Protein AF-A0AAX1EK93-F1 (afdb_monomer)

Sequence (125 aa):
MSAGICLLFFVNINYASERYFVCGPDEDGCYKDIYHYCACIPYDDEHAQTPYCLDFNKLTCSPLEQVPDCDPGMIYKNQGSCLATIFQSESEPPCPVRNHSFCLENDMAICDANGRPESCRYVAK

InterPro domains:
  IPR059305 Domain of unknown function DUF8261 [PF26789] (19-105)

Nearest PDB structures (foldseek):
  2yt2-assembly1_A  TM=2.587E-01  e=4.959E+00  Homo sapiens

Foldseek 3Di:
DDDDDDDDPPPPPPPDAFKWFWFAQAQVTDDDVCLLRIETFHQDPPFQQAKWFAPPVQLFIDHCVVVVPGDPVRIDRGPQLNNNCSRHVGSPPGGDMDGPVVSLVSQHFYADNRRHPVRTHGDDD

Mean predicted aligned error: 7.11 Å

Secondary structure (DSSP, 8-state):
-----------------SEEEEE-SSTT---GGGGGG-EEEEP-TTTTTS-EEEETTTTEEEEGGG-TT--GGGEESSHHHHHHHHHHSSSSSPPPEEEHHHHHHTT-EE--TT--GGG-BPPP-

Organism: NCBI:txid454

Structure (mmCIF, N/CA/C/O backbone):
data_AF-A0AAX1EK93-F1
#
_entry.id   AF-A0AAX1EK93-F1
#
loop_
_atom_site.group_PDB
_atom_site.id
_atom_site.type_symbol
_atom_site.label_atom_id
_atom_site.label_alt_id
_atom_site.label_comp_id
_atom_site.label_asym_id
_atom_site.label_entity_id
_atom_site.label_seq_id
_atom_site.pdbx_PDB_ins_code
_atom_site.Cartn_x
_atom_site.Cartn_y
_atom_site.Cartn_z
_atom_site.occupancy
_atom_site.B_iso_or_equiv
_atom_site.auth_seq_id
_atom_site.auth_comp_id
_atom_site.auth_asym_id
_atom_site.auth_atom_id
_atom_site.pdbx_PDB_model_num
ATOM 1 N N . MET A 1 1 ? -41.134 -27.136 -32.610 1.00 40.34 1 MET A N 1
ATOM 2 C CA . MET A 1 1 ? -40.782 -26.470 -31.338 1.00 40.34 1 MET A CA 1
ATOM 3 C C . MET A 1 1 ? -39.295 -26.689 -31.142 1.00 40.34 1 MET A C 1
ATOM 5 O O . MET A 1 1 ? -38.912 -27.797 -30.800 1.00 40.34 1 MET A O 1
ATOM 9 N N . SER A 1 2 ? -38.463 -25.701 -31.466 1.00 42.00 2 SER A N 1
ATOM 10 C CA . SER A 1 2 ? -37.007 -25.814 -31.327 1.00 42.00 2 SER A CA 1
ATOM 11 C C . SER A 1 2 ? -36.559 -24.746 -30.344 1.00 42.00 2 SER A C 1
ATOM 13 O O . SER A 1 2 ? -36.551 -23.564 -30.674 1.00 42.00 2 SER A O 1
ATOM 15 N N . ALA A 1 3 ? -36.287 -25.163 -29.109 1.00 50.28 3 ALA A N 1
ATOM 16 C CA . ALA A 1 3 ? -35.741 -24.302 -28.074 1.00 50.28 3 ALA A CA 1
ATOM 17 C C . ALA A 1 3 ? -34.236 -24.145 -28.330 1.00 50.28 3 ALA A C 1
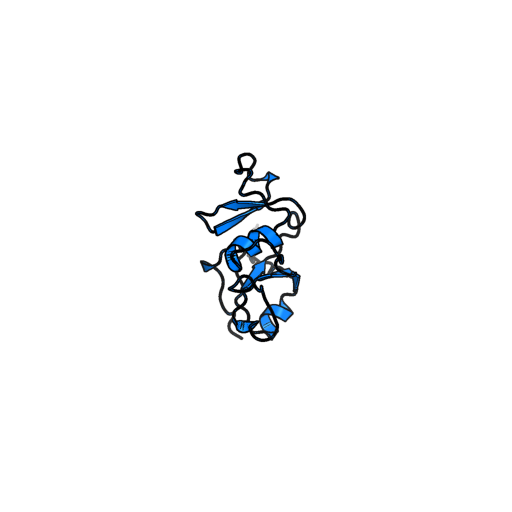ATOM 19 O O . ALA A 1 3 ? -33.467 -25.086 -28.146 1.00 50.28 3 ALA A O 1
ATOM 20 N N . GLY A 1 4 ? -33.832 -22.973 -28.818 1.00 49.66 4 GLY A N 1
ATOM 21 C CA . GLY A 1 4 ? -32.428 -22.588 -28.913 1.00 49.66 4 GLY A CA 1
ATOM 22 C C . GLY A 1 4 ? -31.913 -22.208 -27.529 1.00 49.66 4 GLY A C 1
ATOM 23 O O . GLY A 1 4 ? -32.360 -21.220 -26.954 1.00 49.66 4 GLY A O 1
ATOM 24 N N . ILE A 1 5 ? -30.997 -23.006 -26.987 1.00 58.66 5 ILE A N 1
ATOM 25 C CA . ILE A 1 5 ? -30.281 -22.692 -25.749 1.00 58.66 5 ILE A CA 1
ATOM 26 C C . ILE A 1 5 ? -29.149 -21.726 -26.117 1.00 58.66 5 ILE A C 1
ATOM 28 O O . ILE A 1 5 ? -28.133 -22.134 -26.676 1.00 58.66 5 ILE A O 1
ATOM 32 N N . CYS A 1 6 ? -29.331 -20.437 -25.831 1.00 55.78 6 CYS A N 1
ATOM 33 C CA . CYS A 1 6 ? -28.245 -19.459 -25.862 1.00 55.78 6 CYS A CA 1
ATOM 34 C C . CYS A 1 6 ? -27.356 -19.660 -24.628 1.00 55.78 6 CYS A C 1
ATOM 36 O O . CYS A 1 6 ? -27.738 -19.290 -23.519 1.00 55.78 6 CYS A O 1
ATOM 38 N N . LEU A 1 7 ? -26.164 -20.234 -24.819 1.00 54.19 7 LEU A N 1
ATOM 39 C CA . LEU A 1 7 ? -25.087 -20.173 -23.831 1.00 54.19 7 LEU A CA 1
ATOM 40 C C . LEU A 1 7 ? -24.571 -18.728 -23.744 1.00 54.19 7 LEU A C 1
ATOM 42 O O . LEU A 1 7 ? -23.901 -18.246 -24.656 1.00 54.19 7 LEU A O 1
ATOM 46 N N . LEU A 1 8 ? -24.875 -18.043 -22.643 1.00 58.47 8 LEU A N 1
ATOM 47 C CA . LEU A 1 8 ? -24.220 -16.793 -22.268 1.00 58.47 8 LEU A CA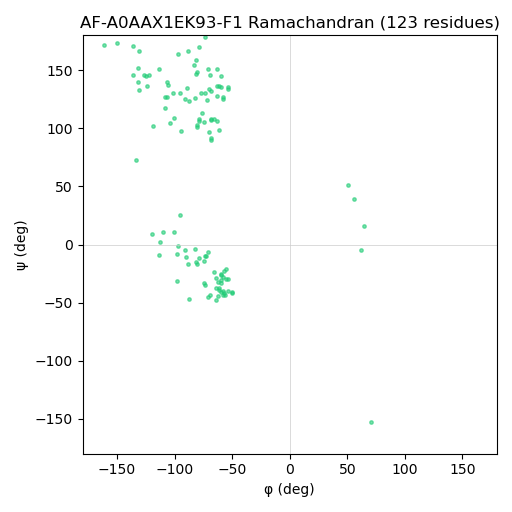 1
ATOM 48 C C . LEU A 1 8 ? -22.863 -17.135 -21.641 1.00 58.47 8 LEU A C 1
ATOM 50 O O . LEU A 1 8 ? -22.794 -17.666 -20.534 1.00 58.47 8 LEU A O 1
ATOM 54 N N . PHE A 1 9 ? -21.782 -16.851 -22.366 1.00 53.31 9 PHE A N 1
ATOM 55 C CA . PHE A 1 9 ? -20.434 -16.840 -21.808 1.00 53.31 9 PHE A CA 1
ATOM 56 C C . PHE A 1 9 ? -20.325 -15.660 -20.837 1.00 53.31 9 PHE A C 1
ATOM 58 O O . PHE A 1 9 ? -20.273 -14.505 -21.258 1.00 53.31 9 PHE A O 1
ATOM 65 N N . PHE A 1 10 ? -20.289 -15.947 -19.536 1.00 52.47 10 PHE A N 1
ATOM 66 C CA . PHE A 1 10 ? -19.870 -14.982 -18.524 1.00 52.47 10 PHE A CA 1
ATOM 67 C C . PHE A 1 10 ? -18.373 -14.725 -18.706 1.00 52.47 10 PHE A C 1
ATOM 69 O O . PHE A 1 10 ? -17.527 -15.458 -18.194 1.00 52.47 10 PHE A O 1
ATOM 76 N N . VAL A 1 11 ? -18.041 -13.706 -19.496 1.00 52.69 11 VAL A N 1
ATOM 77 C CA . VAL A 1 11 ? -16.688 -13.155 -19.530 1.00 52.6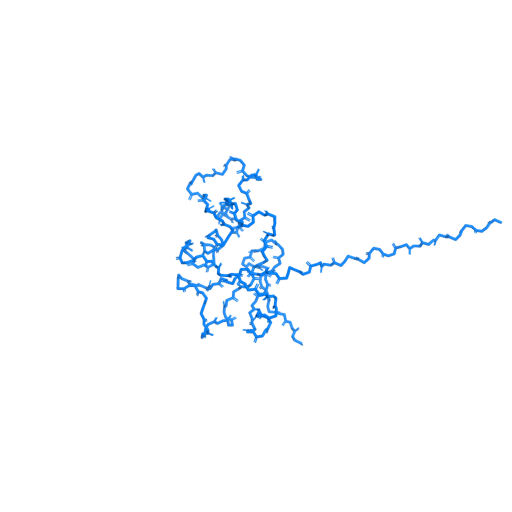9 11 VAL A CA 1
ATOM 78 C C . VAL A 1 11 ? -16.451 -12.539 -18.153 1.00 52.69 11 VAL A C 1
ATOM 80 O O . VAL A 1 11 ? -17.066 -11.531 -17.813 1.00 52.69 11 VAL A O 1
ATOM 83 N N . ASN A 1 12 ? -15.609 -13.174 -17.335 1.00 42.53 12 ASN A N 1
ATOM 84 C CA . ASN A 1 12 ? -15.103 -12.573 -16.105 1.00 42.53 12 ASN A CA 1
ATOM 85 C C . ASN A 1 12 ? -14.183 -11.422 -16.515 1.00 42.53 12 ASN A C 1
ATOM 87 O O . ASN A 1 12 ? -12.995 -11.618 -16.770 1.00 42.53 12 ASN A O 1
ATOM 91 N N . ILE A 1 13 ? -14.755 -10.230 -16.654 1.00 45.16 13 ILE A N 1
ATOM 92 C CA . ILE A 1 13 ? -13.982 -9.003 -16.780 1.00 45.16 13 ILE A CA 1
ATOM 93 C C . ILE A 1 13 ? -13.372 -8.779 -15.394 1.00 45.16 13 ILE A C 1
ATOM 95 O O . ILE A 1 13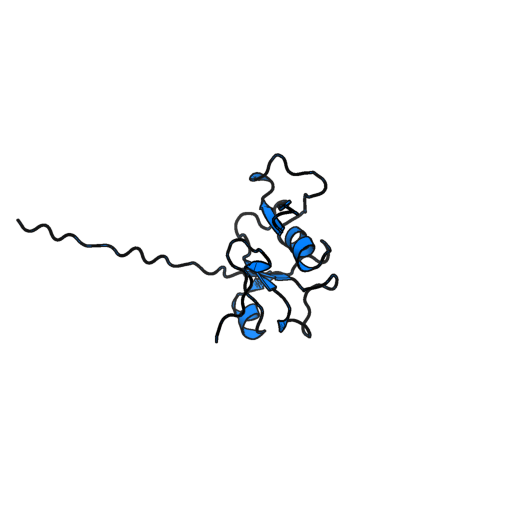 ? -14.050 -8.299 -14.490 1.00 45.16 13 ILE A O 1
ATOM 99 N N . ASN A 1 14 ? -12.118 -9.199 -15.204 1.00 49.16 14 ASN A N 1
ATOM 100 C CA . ASN A 1 14 ? -11.315 -8.742 -14.075 1.00 49.16 14 ASN A CA 1
ATOM 101 C C . ASN A 1 14 ? -11.176 -7.227 -14.237 1.00 49.16 14 ASN A C 1
ATOM 103 O O . ASN A 1 14 ? -10.386 -6.761 -15.057 1.00 49.16 14 ASN A O 1
ATOM 107 N N . TYR A 1 15 ? -12.003 -6.470 -13.520 1.00 55.16 15 TYR A N 1
ATOM 108 C CA . TYR A 1 15 ? -11.854 -5.028 -13.421 1.00 55.16 15 TYR A CA 1
ATOM 109 C C . TYR A 1 15 ? -10.514 -4.761 -12.737 1.00 55.16 15 TYR A C 1
ATOM 111 O O . TYR A 1 15 ? -10.356 -5.018 -11.545 1.00 55.16 15 TYR A O 1
ATOM 119 N N . ALA A 1 16 ? -9.528 -4.311 -13.512 1.00 62.81 16 ALA A N 1
ATOM 120 C CA . ALA A 1 16 ? -8.308 -3.760 -12.947 1.00 62.81 16 ALA A CA 1
ATOM 121 C C . ALA A 1 16 ? -8.693 -2.526 -12.122 1.00 62.81 16 ALA A C 1
ATOM 123 O O . ALA A 1 16 ? -9.528 -1.731 -12.559 1.00 62.81 16 ALA A O 1
ATOM 124 N N . SER A 1 17 ? -8.123 -2.380 -10.924 1.00 75.38 17 SER A N 1
ATOM 125 C CA . SER A 1 17 ? -8.316 -1.146 -10.167 1.00 75.38 17 SER A CA 1
ATOM 126 C C . SER A 1 17 ? -7.713 0.009 -10.964 1.00 75.38 17 SER A C 1
ATOM 128 O O . SER A 1 17 ? -6.633 -0.117 -11.527 1.00 75.38 17 SER A O 1
ATOM 130 N N . GLU A 1 18 ? -8.402 1.142 -11.042 1.00 88.38 18 GLU A N 1
ATOM 131 C CA . GLU A 1 18 ? -7.862 2.330 -11.718 1.00 88.38 18 GLU A CA 1
ATOM 132 C C . GLU A 1 18 ? -6.901 3.113 -10.807 1.00 88.38 18 GLU A C 1
ATOM 134 O O . GLU A 1 18 ? -6.133 3.962 -11.275 1.00 88.38 18 GLU A O 1
ATOM 139 N N . ARG A 1 19 ? -6.928 2.828 -9.496 1.00 96.50 19 ARG A N 1
ATOM 140 C CA . ARG A 1 19 ? -6.155 3.516 -8.461 1.00 96.50 19 ARG A CA 1
ATOM 141 C C . ARG A 1 19 ? -5.302 2.524 -7.679 1.00 96.50 19 ARG A C 1
ATOM 143 O O . ARG A 1 19 ? -5.768 1.474 -7.255 1.00 96.50 19 ARG A O 1
ATOM 150 N N . TYR A 1 20 ? -4.058 2.902 -7.431 1.00 97.94 20 TYR A N 1
ATOM 151 C CA . TYR A 1 20 ? -3.095 2.085 -6.708 1.00 97.94 20 TYR A CA 1
ATOM 152 C C . TYR A 1 20 ? -2.399 2.903 -5.630 1.00 97.94 20 TYR A C 1
ATOM 154 O O . TYR A 1 20 ? -2.028 4.055 -5.854 1.00 97.94 20 TYR A O 1
ATOM 162 N N . PHE A 1 21 ? -2.189 2.291 -4.472 1.00 98.00 21 PHE A N 1
ATOM 163 C CA . PHE A 1 21 ? -1.186 2.725 -3.513 1.00 98.00 21 PHE A CA 1
ATOM 164 C C . PHE A 1 21 ? 0.200 2.356 -4.035 1.00 98.00 21 PHE A C 1
ATOM 166 O O . PHE A 1 21 ? 0.425 1.216 -4.426 1.00 98.00 21 PHE A O 1
ATOM 173 N N . VAL A 1 22 ? 1.123 3.313 -4.037 1.00 97.88 22 VAL A N 1
ATOM 174 C CA . VAL A 1 22 ? 2.511 3.104 -4.453 1.00 97.88 22 VAL A CA 1
ATOM 175 C C . VAL A 1 22 ? 3.381 3.043 -3.207 1.00 97.88 22 VAL A C 1
ATOM 177 O O . VAL A 1 22 ? 3.632 4.073 -2.585 1.00 97.88 22 VAL A O 1
ATOM 180 N N . CYS A 1 23 ? 3.822 1.850 -2.827 1.00 97.75 23 CYS A N 1
ATOM 181 C CA . CYS A 1 23 ? 4.639 1.642 -1.636 1.00 97.75 23 CYS A CA 1
ATOM 182 C C . CYS A 1 23 ? 6.095 1.356 -2.018 1.00 97.75 23 CYS A C 1
ATOM 184 O O . CYS A 1 23 ? 6.357 0.619 -2.970 1.00 97.75 23 CYS A O 1
ATOM 186 N N . GLY A 1 24 ? 7.031 1.970 -1.292 1.00 95.25 24 GLY A N 1
ATOM 187 C CA . GLY A 1 24 ? 8.460 1.705 -1.453 1.00 95.25 24 GLY A CA 1
ATOM 188 C C . GLY A 1 24 ? 8.889 0.412 -0.760 1.00 95.25 24 GLY A C 1
ATOM 189 O O . GLY A 1 24 ? 8.092 -0.151 -0.014 1.00 95.25 24 GLY A O 1
ATOM 190 N N . PRO A 1 25 ? 10.126 -0.046 -1.006 1.00 92.31 25 PRO A N 1
ATOM 191 C CA . PRO A 1 25 ? 10.704 -1.213 -0.343 1.00 92.31 25 PRO A CA 1
ATOM 192 C C . PRO A 1 25 ? 11.297 -0.911 1.046 1.00 92.31 25 PRO A C 1
ATOM 194 O O . PRO A 1 25 ? 11.812 -1.829 1.677 1.00 92.31 25 PRO A O 1
ATOM 197 N N . ASP A 1 26 ? 11.307 0.357 1.472 1.00 90.44 26 ASP A N 1
ATOM 198 C CA . ASP A 1 26 ? 11.993 0.831 2.679 1.00 90.44 26 ASP A CA 1
ATOM 199 C C . ASP A 1 26 ? 11.271 2.041 3.309 1.00 90.44 26 ASP A C 1
ATOM 201 O O . ASP A 1 26 ? 10.338 2.580 2.698 1.00 90.44 26 ASP A O 1
ATOM 205 N N . GLU A 1 27 ? 11.723 2.479 4.490 1.00 92.56 27 GLU A N 1
ATOM 206 C CA . GLU A 1 27 ? 11.098 3.513 5.340 1.00 92.56 27 GLU A CA 1
ATOM 207 C C . GLU A 1 27 ? 10.968 4.889 4.659 1.00 92.56 27 GLU A C 1
ATOM 209 O O . GLU A 1 27 ? 10.051 5.660 4.943 1.00 92.56 27 GLU A O 1
ATOM 214 N N . ASP A 1 28 ? 11.836 5.187 3.687 1.00 90.56 28 ASP A N 1
ATOM 215 C CA . ASP A 1 28 ? 11.788 6.426 2.894 1.00 90.56 28 ASP A CA 1
ATOM 216 C C . ASP A 1 28 ? 10.602 6.473 1.902 1.00 90.56 28 ASP A C 1
ATOM 218 O O . ASP A 1 28 ? 10.364 7.480 1.219 1.00 90.56 28 ASP A O 1
ATOM 222 N N .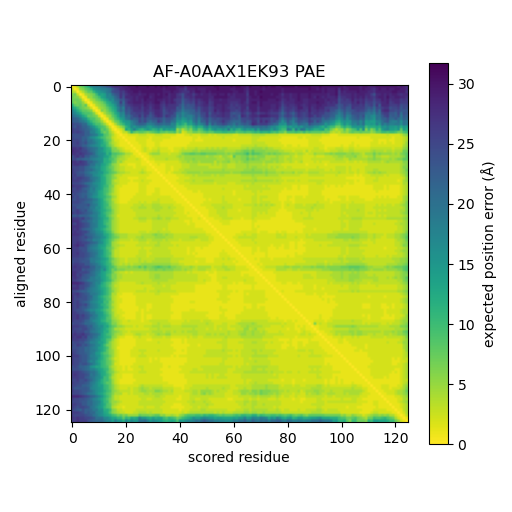 GLY A 1 29 ? 9.853 5.375 1.785 1.00 92.44 29 GLY A N 1
ATOM 223 C CA . GLY A 1 29 ? 8.736 5.230 0.867 1.00 92.44 29 GLY A CA 1
ATOM 224 C C . GLY A 1 29 ? 9.166 5.141 -0.594 1.00 92.44 29 GLY A C 1
ATOM 225 O O . GLY A 1 29 ? 10.235 4.638 -0.926 1.00 92.44 29 GLY A O 1
ATOM 226 N N . CYS A 1 30 ? 8.288 5.559 -1.509 1.00 95.12 30 CYS A N 1
ATOM 227 C CA . CYS A 1 30 ? 8.522 5.435 -2.948 1.00 95.12 30 CYS A CA 1
ATOM 228 C C . CYS A 1 30 ? 8.801 6.789 -3.614 1.00 95.12 30 CYS A C 1
ATOM 230 O O . CYS A 1 30 ? 7.923 7.655 -3.696 1.00 95.12 30 CYS A O 1
ATOM 232 N N . TYR A 1 31 ? 10.000 6.949 -4.176 1.00 93.81 31 TYR A N 1
ATOM 233 C CA . TYR A 1 31 ? 10.440 8.161 -4.870 1.00 93.81 31 TYR A CA 1
ATOM 234 C C . TYR A 1 31 ? 11.059 7.853 -6.238 1.00 93.81 31 TYR A C 1
ATOM 236 O O . TYR A 1 31 ? 11.345 6.708 -6.578 1.00 93.81 31 TYR A O 1
ATOM 244 N N . LYS A 1 32 ? 11.230 8.902 -7.051 1.00 94.00 32 LYS A N 1
ATOM 245 C CA . LYS A 1 32 ? 11.464 8.811 -8.501 1.00 94.00 32 LYS A CA 1
ATOM 246 C C . LYS A 1 32 ? 12.582 7.853 -8.917 1.00 94.00 32 LYS A C 1
ATOM 248 O O . LYS A 1 32 ? 12.418 7.123 -9.889 1.00 94.00 32 LYS A O 1
ATOM 253 N N . ASP A 1 33 ? 13.689 7.849 -8.189 1.00 94.75 33 ASP A N 1
ATOM 254 C CA . ASP A 1 33 ? 14.884 7.095 -8.577 1.00 94.75 33 ASP A CA 1
ATOM 255 C C . ASP A 1 33 ? 14.786 5.596 -8.252 1.00 94.75 33 ASP A C 1
ATOM 257 O O . ASP A 1 33 ? 15.587 4.805 -8.746 1.00 94.75 33 ASP A O 1
ATOM 261 N N . ILE A 1 34 ? 13.783 5.195 -7.465 1.00 95.12 34 ILE A N 1
ATOM 262 C CA . ILE A 1 34 ? 13.553 3.805 -7.053 1.00 95.12 34 ILE A CA 1
ATOM 263 C C . ILE A 1 34 ? 12.204 3.259 -7.512 1.00 95.12 34 ILE A C 1
ATOM 265 O O . ILE A 1 34 ? 11.819 2.172 -7.097 1.00 95.12 34 ILE A O 1
ATOM 269 N N . TYR A 1 35 ? 11.482 3.989 -8.364 1.00 96.12 35 TYR A N 1
ATOM 270 C CA . TYR A 1 35 ? 10.140 3.612 -8.796 1.00 96.12 35 TYR A CA 1
ATOM 271 C C . TYR A 1 35 ? 10.037 2.172 -9.296 1.00 96.12 35 TYR A C 1
ATOM 273 O O . TYR A 1 35 ? 9.125 1.473 -8.883 1.00 96.12 35 TYR A O 1
ATOM 281 N N . HIS A 1 36 ? 11.003 1.690 -10.074 1.00 96.25 36 HIS A N 1
ATOM 282 C CA . HIS A 1 36 ? 11.032 0.300 -10.538 1.00 96.25 36 HIS A CA 1
ATOM 283 C C . HIS A 1 36 ? 10.970 -0.743 -9.401 1.00 96.25 36 HIS A C 1
ATOM 285 O O . HIS A 1 36 ? 10.438 -1.830 -9.587 1.00 96.25 36 HIS A O 1
ATOM 291 N N . TYR A 1 37 ? 11.479 -0.409 -8.211 1.00 96.06 37 TYR A N 1
ATOM 292 C CA . TYR A 1 37 ? 11.486 -1.282 -7.033 1.00 96.06 37 TYR A CA 1
ATOM 293 C C . TYR A 1 37 ? 10.251 -1.118 -6.139 1.00 96.06 37 TYR A C 1
ATOM 295 O O . TYR A 1 37 ? 10.112 -1.838 -5.152 1.00 96.06 37 TYR A O 1
ATOM 303 N N . CYS A 1 38 ? 9.367 -0.171 -6.452 1.00 97.25 38 CYS A N 1
ATOM 304 C CA . CYS A 1 38 ? 8.132 0.034 -5.713 1.00 97.25 38 CYS A CA 1
ATOM 305 C C . CYS A 1 38 ? 7.035 -0.940 -6.158 1.00 97.25 38 CYS A C 1
ATOM 307 O O . CYS A 1 38 ? 7.027 -1.456 -7.280 1.00 97.25 38 CYS A O 1
ATOM 309 N N . ALA A 1 39 ? 6.060 -1.130 -5.275 1.00 97.69 39 ALA A N 1
ATOM 310 C CA . ALA A 1 39 ? 4.874 -1.927 -5.532 1.00 97.69 39 ALA A CA 1
ATOM 311 C C . ALA A 1 39 ? 3.642 -1.034 -5.719 1.00 97.69 39 ALA A C 1
ATOM 313 O O . ALA A 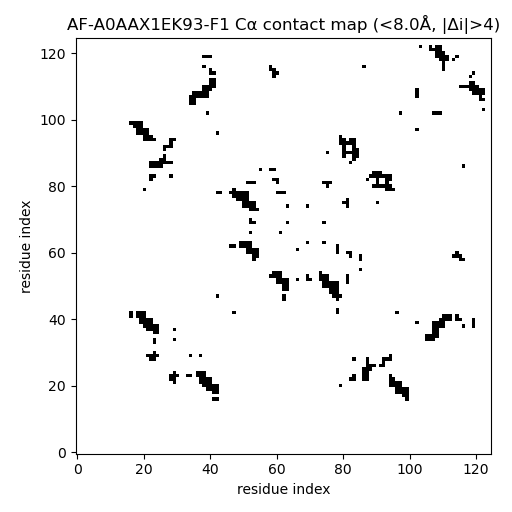1 39 ? 3.436 -0.072 -4.977 1.00 97.69 39 ALA A O 1
ATOM 314 N N . CYS A 1 40 ? 2.799 -1.397 -6.681 1.00 97.88 40 CYS A N 1
ATOM 315 C CA . CYS A 1 40 ? 1.463 -0.853 -6.870 1.00 97.88 40 CYS A CA 1
ATOM 316 C C . CYS A 1 40 ? 0.418 -1.819 -6.305 1.00 97.88 40 CYS A C 1
ATOM 318 O O . CYS A 1 40 ? 0.152 -2.877 -6.879 1.00 97.88 40 CYS A O 1
ATOM 320 N N . ILE A 1 41 ? -0.192 -1.435 -5.187 1.00 97.81 41 ILE A N 1
ATOM 321 C CA . ILE A 1 41 ? -1.200 -2.209 -4.461 1.00 97.81 41 ILE A CA 1
ATOM 322 C C . ILE A 1 41 ? -2.592 -1.650 -4.793 1.00 97.81 41 ILE A C 1
ATOM 324 O O . ILE A 1 41 ? -2.769 -0.433 -4.698 1.00 97.81 41 ILE A O 1
ATOM 328 N N . PRO A 1 42 ? -3.586 -2.474 -5.174 1.00 96.88 42 PRO A N 1
ATOM 329 C CA . PRO A 1 42 ? -4.933 -1.990 -5.480 1.00 96.88 42 PRO A CA 1
ATOM 330 C C . PRO A 1 42 ? -5.548 -1.144 -4.355 1.00 96.88 42 PRO A C 1
ATOM 332 O O . PRO A 1 42 ? -5.510 -1.513 -3.179 1.00 96.88 42 PRO A O 1
ATOM 335 N N . TYR A 1 43 ? -6.127 -0.004 -4.729 1.00 96.69 43 TYR A N 1
ATOM 336 C CA . TYR A 1 43 ? -6.881 0.859 -3.822 1.00 96.69 43 TYR A CA 1
ATOM 337 C C . TYR A 1 43 ? -8.276 0.267 -3.569 1.00 96.69 43 TYR A C 1
ATOM 339 O O . TYR A 1 43 ? -8.984 -0.050 -4.526 1.00 96.69 43 TYR A O 1
ATOM 347 N N . ASP A 1 44 ? -8.685 0.152 -2.303 1.00 95.38 44 ASP A N 1
ATOM 348 C CA . ASP A 1 44 ? -10.059 -0.201 -1.926 1.00 95.38 44 ASP A CA 1
ATOM 349 C C . ASP A 1 44 ? -10.952 1.047 -2.005 1.00 95.38 44 ASP A C 1
ATOM 351 O O . ASP A 1 44 ? -10.947 1.909 -1.122 1.00 95.38 44 ASP A O 1
ATOM 355 N N . ASP A 1 45 ? -11.723 1.162 -3.086 1.00 93.62 45 ASP A N 1
ATOM 356 C CA . ASP A 1 45 ? -12.592 2.315 -3.333 1.00 93.62 45 ASP A CA 1
ATOM 357 C C . ASP A 1 45 ? -13.626 2.569 -2.224 1.00 93.62 45 ASP A C 1
ATOM 359 O O . ASP A 1 45 ? -14.020 3.721 -2.025 1.00 93.62 45 ASP A O 1
ATOM 363 N N . GLU A 1 46 ? -14.038 1.528 -1.501 1.00 95.00 46 GLU A N 1
ATOM 364 C CA . GLU A 1 46 ? -15.094 1.592 -0.493 1.00 95.00 46 GLU A CA 1
ATOM 365 C C . GLU A 1 46 ? -14.539 1.992 0.877 1.00 95.00 46 GLU A C 1
ATOM 367 O O . GLU A 1 46 ? -15.059 2.913 1.509 1.00 95.00 46 GLU A O 1
ATOM 372 N N . HIS A 1 47 ? -13.442 1.367 1.314 1.00 96.75 47 HIS A N 1
ATOM 373 C CA . HIS A 1 47 ? -12.990 1.504 2.702 1.00 96.75 47 HIS A CA 1
ATOM 374 C C . HIS A 1 47 ? -11.661 2.229 2.871 1.00 96.75 47 HIS A C 1
ATOM 376 O O . HIS A 1 47 ? -11.321 2.537 4.010 1.00 96.75 47 HIS A O 1
ATOM 382 N N . ALA A 1 48 ? -10.894 2.530 1.816 1.00 95.38 48 ALA A N 1
ATOM 383 C CA . ALA A 1 48 ? -9.483 2.925 1.950 1.00 95.38 48 ALA A CA 1
ATOM 384 C C . ALA A 1 48 ? -9.191 4.119 2.878 1.00 95.38 48 ALA A C 1
ATOM 386 O O . ALA A 1 48 ? -8.051 4.261 3.311 1.00 95.38 48 ALA A O 1
ATOM 387 N N . GLN A 1 49 ? -10.177 4.978 3.169 1.00 97.19 49 GLN A N 1
ATOM 388 C CA . GLN A 1 49 ? -10.058 6.135 4.075 1.00 97.19 49 GLN A CA 1
ATOM 389 C C . GLN A 1 49 ? -10.560 5.872 5.508 1.00 97.19 49 GLN A C 1
ATOM 391 O O . GLN A 1 49 ? -10.507 6.766 6.350 1.00 97.19 49 GLN A O 1
ATOM 396 N N . THR A 1 50 ? -11.060 4.670 5.783 1.00 97.31 50 THR A N 1
ATOM 397 C CA . THR A 1 50 ? -11.485 4.206 7.111 1.00 97.31 50 THR A CA 1
ATOM 398 C C . THR A 1 50 ? -10.364 3.400 7.772 1.00 97.31 50 THR A C 1
ATOM 400 O O . THR A 1 50 ? -9.428 3.009 7.075 1.00 97.31 50 THR A O 1
ATOM 403 N N . PRO A 1 51 ? -10.404 3.148 9.092 1.00 98.12 51 PRO A N 1
ATOM 404 C CA . PRO A 1 51 ? -9.367 2.376 9.766 1.00 98.12 51 PRO A CA 1
ATOM 405 C C . PRO A 1 51 ? -9.206 0.954 9.219 1.00 98.12 51 PRO A C 1
ATOM 407 O O . PRO A 1 51 ? -10.179 0.295 8.854 1.00 98.12 51 PRO A O 1
ATOM 410 N N . TYR A 1 52 ? -7.967 0.470 9.213 1.00 97.81 52 TYR A N 1
ATOM 411 C CA . TYR A 1 52 ? -7.593 -0.868 8.756 1.00 97.81 52 TYR A CA 1
ATOM 412 C C . TYR A 1 52 ? -6.891 -1.646 9.863 1.00 97.81 52 TYR A C 1
ATOM 414 O O . TYR A 1 52 ? -6.130 -1.081 10.644 1.00 97.81 52 TYR A O 1
ATOM 422 N N . CYS A 1 53 ? -7.123 -2.952 9.888 1.00 98.06 53 CYS A N 1
ATOM 423 C CA . CYS A 1 53 ? -6.413 -3.911 10.714 1.00 98.06 53 CYS A CA 1
ATOM 424 C C . CYS A 1 53 ? -5.271 -4.555 9.920 1.00 98.06 53 CYS A C 1
ATOM 426 O O . CYS A 1 53 ? -5.493 -5.061 8.814 1.00 98.06 53 CYS A O 1
ATOM 428 N N . LEU A 1 54 ? -4.073 -4.569 10.498 1.00 97.75 54 LEU A N 1
ATOM 429 C CA . LEU A 1 54 ? -2.932 -5.326 9.997 1.00 97.75 54 LEU A CA 1
ATOM 430 C C . LEU A 1 54 ? -2.949 -6.756 10.554 1.00 97.75 54 LEU A C 1
ATOM 432 O O . LEU A 1 54 ? -2.877 -6.970 11.761 1.00 97.75 54 LEU A O 1
ATOM 436 N N . ASP A 1 55 ? -2.947 -7.748 9.668 1.00 96.12 55 ASP A N 1
ATOM 437 C CA . ASP A 1 55 ? -2.556 -9.116 10.013 1.00 96.12 55 ASP A CA 1
ATOM 438 C C . ASP A 1 55 ? -1.073 -9.295 9.674 1.00 96.12 55 ASP A C 1
ATOM 440 O O . ASP A 1 55 ? -0.710 -9.550 8.523 1.00 96.12 55 ASP A O 1
ATOM 444 N N . PHE A 1 56 ? -0.212 -9.160 10.685 1.00 91.94 56 PHE A N 1
ATOM 445 C CA . PHE A 1 56 ? 1.240 -9.273 10.522 1.00 91.94 56 PHE A CA 1
ATOM 446 C C . PHE A 1 56 ? 1.685 -10.674 10.068 1.00 91.94 56 PHE A C 1
ATOM 448 O O . PHE A 1 56 ? 2.685 -10.812 9.373 1.00 91.94 56 PHE A O 1
ATOM 455 N N . ASN A 1 57 ? 0.934 -11.728 10.410 1.00 92.81 57 ASN A N 1
ATOM 456 C CA . ASN A 1 57 ? 1.293 -13.093 10.016 1.00 92.81 57 ASN A CA 1
ATOM 457 C C . ASN A 1 57 ? 1.008 -13.348 8.535 1.00 92.81 57 ASN A C 1
ATOM 459 O O . ASN A 1 57 ? 1.709 -14.130 7.894 1.00 92.81 57 ASN A O 1
ATOM 463 N N . LYS A 1 58 ? -0.047 -12.722 8.002 1.00 93.88 58 LYS A N 1
ATOM 464 C CA . LYS A 1 58 ? -0.440 -12.858 6.593 1.00 93.88 58 LYS A CA 1
ATOM 465 C C . LYS A 1 58 ? 0.052 -11.722 5.705 1.00 93.88 58 LYS A C 1
ATOM 467 O O . LYS A 1 58 ? -0.118 -11.827 4.494 1.00 93.88 58 LYS A O 1
ATOM 472 N N . LEU A 1 59 ? 0.617 -10.666 6.292 1.00 95.38 59 LEU A N 1
ATOM 473 C CA . LEU A 1 59 ? 0.986 -9.426 5.608 1.00 95.38 59 LEU A CA 1
ATOM 474 C C . LEU A 1 59 ? -0.187 -8.884 4.781 1.00 95.38 59 LEU A C 1
ATOM 476 O O . LEU A 1 59 ? -0.070 -8.612 3.588 1.00 95.38 59 LEU A O 1
ATOM 480 N N . THR A 1 60 ? -1.348 -8.769 5.428 1.00 95.50 60 THR A N 1
ATOM 481 C CA . THR A 1 60 ? -2.572 -8.242 4.814 1.00 95.50 60 THR A CA 1
ATOM 482 C C . THR A 1 60 ? -3.162 -7.118 5.636 1.00 95.50 60 THR A C 1
ATOM 484 O O . THR A 1 60 ? -3.163 -7.169 6.863 1.00 95.50 60 THR A O 1
ATOM 487 N N . CYS A 1 61 ? -3.756 -6.165 4.934 1.00 96.44 61 CYS A N 1
ATOM 488 C CA . CYS A 1 61 ? -4.549 -5.091 5.504 1.00 96.44 61 CYS A CA 1
ATOM 489 C C . CYS A 1 61 ? -6.022 -5.345 5.184 1.00 96.44 61 CYS A C 1
ATOM 491 O O . CYS A 1 61 ? -6.376 -5.530 4.020 1.00 96.44 61 CYS A O 1
ATOM 493 N N . SER A 1 62 ? -6.881 -5.348 6.199 1.00 96.75 62 SER A N 1
ATOM 494 C CA . SER A 1 62 ? -8.333 -5.487 6.025 1.00 96.75 62 SER A CA 1
ATOM 495 C C . SER A 1 62 ? -9.066 -4.326 6.696 1.00 96.75 62 SER A C 1
ATOM 497 O O . SER A 1 62 ? -8.606 -3.873 7.745 1.00 96.75 62 SER A O 1
ATOM 499 N N . PRO A 1 63 ? -10.190 -3.838 6.146 1.00 97.25 63 PRO A N 1
ATOM 500 C CA . PRO A 1 63 ? -10.994 -2.816 6.809 1.00 97.25 63 PRO A CA 1
ATOM 501 C C . PRO A 1 63 ? -11.361 -3.246 8.232 1.00 97.25 63 PRO A C 1
ATOM 503 O O . PRO A 1 63 ? -11.763 -4.391 8.451 1.00 97.25 63 PRO A O 1
ATOM 506 N N . LEU A 1 64 ? -11.241 -2.341 9.206 1.00 97.81 64 LEU A N 1
ATOM 507 C CA . LEU A 1 64 ? -11.479 -2.660 10.619 1.00 97.81 64 LEU A CA 1
ATOM 508 C C . LEU A 1 64 ? -12.908 -3.171 10.864 1.00 97.81 64 LEU A C 1
ATOM 510 O O . LEU A 1 64 ? -13.113 -4.060 11.683 1.00 97.81 64 LEU A O 1
ATOM 514 N N . GLU A 1 65 ? -13.889 -2.672 10.109 1.00 96.69 65 GLU A N 1
ATOM 515 C CA . GLU A 1 65 ? -15.290 -3.116 10.176 1.00 96.69 65 GLU A CA 1
ATOM 516 C C . GLU A 1 65 ? -15.468 -4.610 9.851 1.00 96.69 65 GLU A C 1
ATOM 518 O O . GLU A 1 65 ? -16.417 -5.240 10.317 1.00 96.69 65 GLU A O 1
ATOM 523 N N . GLN A 1 66 ? -14.541 -5.193 9.084 1.00 96.06 66 GLN A N 1
ATOM 524 C CA . GLN A 1 66 ? -14.541 -6.611 8.715 1.00 96.06 66 GLN A CA 1
ATOM 525 C C . GLN A 1 66 ? -13.773 -7.482 9.726 1.00 96.06 66 GLN A C 1
ATOM 527 O O . GLN A 1 66 ? -13.863 -8.709 9.670 1.00 96.06 66 GLN A O 1
ATOM 532 N N . VAL A 1 67 ? -13.026 -6.866 10.653 1.00 96.38 67 VAL A N 1
ATOM 533 C CA . VAL A 1 67 ? -12.179 -7.537 11.652 1.00 96.38 67 VAL A CA 1
ATOM 534 C C . VAL A 1 67 ? -12.410 -6.905 13.038 1.00 96.38 67 VAL A C 1
ATOM 536 O O . VAL A 1 67 ? -11.552 -6.179 13.542 1.00 96.38 67 VAL A O 1
ATOM 539 N N . PRO A 1 68 ? -13.565 -7.163 13.683 1.00 91.38 68 PRO A N 1
ATOM 540 C CA . PRO A 1 68 ? -13.956 -6.482 14.923 1.00 91.38 68 PRO A CA 1
ATOM 541 C C . PRO A 1 68 ? -13.047 -6.794 16.122 1.00 91.38 68 PRO A C 1
ATOM 543 O O . PRO A 1 68 ? -12.947 -5.979 17.034 1.00 91.38 68 PRO A O 1
ATOM 546 N N . ASP A 1 69 ? -12.357 -7.937 16.101 1.00 95.56 69 ASP A N 1
ATOM 547 C CA . ASP A 1 69 ? -11.429 -8.374 17.152 1.00 95.56 69 ASP A CA 1
ATOM 548 C C . ASP A 1 69 ? -9.962 -8.015 16.836 1.00 95.56 69 ASP A C 1
ATOM 550 O O . ASP A 1 69 ? -9.036 -8.698 17.279 1.00 95.56 69 ASP A O 1
ATOM 554 N N . CYS A 1 70 ? -9.726 -6.976 16.026 1.00 97.50 70 CYS A N 1
ATOM 555 C CA . CYS A 1 70 ? -8.374 -6.518 15.715 1.00 97.50 70 CYS A CA 1
ATOM 556 C C . CYS A 1 70 ? -7.621 -6.100 16.987 1.00 97.50 70 CYS A C 1
ATOM 558 O O . CYS A 1 70 ? -8.155 -5.362 17.818 1.00 97.50 70 CYS A O 1
ATOM 560 N N . ASP A 1 71 ? -6.361 -6.524 17.113 1.00 96.88 71 ASP A N 1
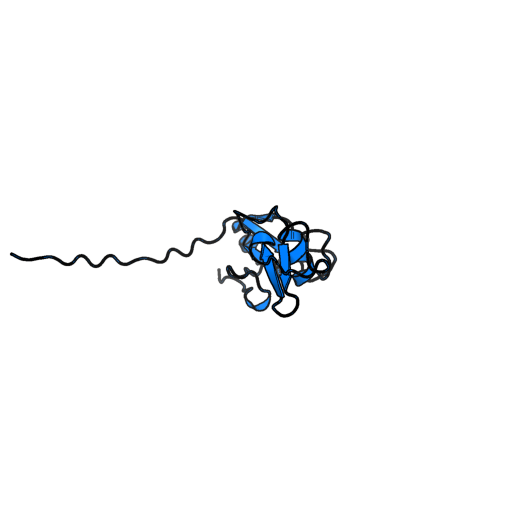ATOM 561 C CA . ASP A 1 71 ? -5.475 -6.017 18.162 1.00 96.88 71 ASP A CA 1
ATOM 562 C C . ASP A 1 71 ? -5.361 -4.486 18.024 1.00 96.88 71 ASP A C 1
ATOM 564 O O . ASP A 1 71 ? -4.992 -4.011 16.947 1.00 96.88 71 ASP A O 1
ATOM 568 N N . PRO A 1 72 ? -5.641 -3.693 19.077 1.00 96.44 72 PRO A N 1
ATOM 569 C CA . PRO A 1 72 ? -5.523 -2.238 19.025 1.00 96.44 72 PRO A CA 1
ATOM 570 C C . PRO A 1 72 ? -4.156 -1.728 18.550 1.00 96.44 72 PRO A C 1
ATOM 572 O O . PRO A 1 72 ? -4.089 -0.664 17.936 1.00 96.44 72 PRO A O 1
ATOM 575 N N . GLY A 1 73 ? -3.076 -2.476 18.806 1.00 96.62 73 GLY A N 1
ATOM 576 C CA . GLY A 1 73 ? -1.725 -2.156 18.333 1.00 96.62 73 GLY A CA 1
ATOM 577 C C . GLY A 1 73 ? -1.504 -2.392 16.835 1.00 96.62 73 GLY A C 1
ATOM 578 O O . GLY A 1 73 ? -0.485 -1.965 16.305 1.00 96.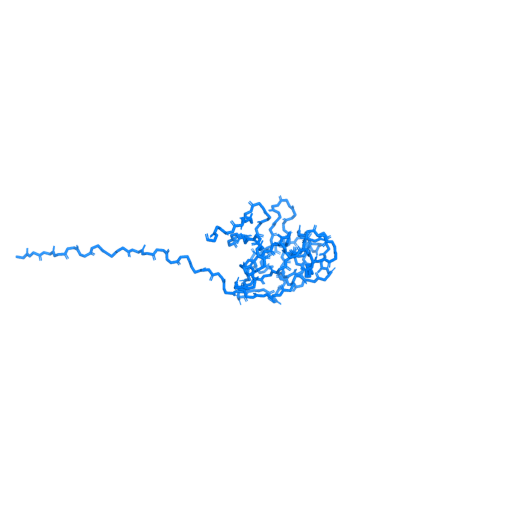62 73 GLY A O 1
ATOM 579 N N . MET A 1 74 ? -2.452 -3.042 16.157 1.00 97.50 74 MET A N 1
ATOM 580 C CA . MET A 1 74 ? -2.430 -3.355 14.723 1.00 97.50 74 MET A CA 1
ATOM 581 C C . MET A 1 74 ? -3.462 -2.541 13.928 1.00 97.50 74 MET A C 1
ATOM 583 O O . MET A 1 74 ? -3.712 -2.830 12.756 1.00 97.50 74 MET A O 1
ATOM 587 N N . ILE A 1 75 ? -4.081 -1.532 14.549 1.00 98.19 75 ILE A N 1
ATOM 588 C CA . ILE A 1 75 ? -5.046 -0.647 13.892 1.00 98.19 75 ILE A CA 1
ATOM 589 C C . ILE A 1 75 ? -4.321 0.564 13.307 1.00 98.19 75 ILE A C 1
ATOM 591 O O . ILE A 1 75 ? -3.673 1.334 14.014 1.00 98.19 75 ILE A O 1
ATOM 595 N N . TYR A 1 76 ? -4.515 0.784 12.013 1.00 98.12 76 TYR A N 1
ATOM 596 C CA . TYR A 1 76 ? -3.974 1.911 11.265 1.00 98.12 76 TYR A CA 1
ATOM 597 C C . TYR A 1 76 ? -5.095 2.826 10.787 1.00 98.12 76 TYR A C 1
ATOM 599 O O . TYR A 1 76 ? -6.212 2.388 10.515 1.00 98.12 76 TYR A O 1
ATOM 607 N N . LYS A 1 77 ? -4.784 4.118 10.643 1.00 97.62 77 LYS A N 1
ATOM 608 C CA . LYS A 1 77 ? -5.769 5.156 10.292 1.00 97.62 77 LYS A CA 1
ATOM 609 C C . LYS A 1 77 ? -6.477 4.927 8.952 1.00 97.62 77 LYS A C 1
ATOM 611 O O . LYS A 1 77 ? -7.599 5.393 8.793 1.00 97.62 77 LYS A O 1
ATOM 616 N N . ASN A 1 78 ? -5.804 4.292 7.991 1.00 97.88 78 ASN A N 1
ATOM 617 C CA . ASN A 1 78 ? -6.289 4.066 6.633 1.00 97.88 78 ASN A CA 1
ATOM 618 C C . ASN A 1 78 ? -5.504 2.940 5.936 1.00 97.88 78 ASN A C 1
ATOM 620 O O . ASN A 1 78 ? -4.482 2.477 6.457 1.00 97.88 78 ASN A O 1
ATOM 624 N N . GLN A 1 79 ? -5.958 2.525 4.748 1.00 97.62 79 GLN A N 1
ATOM 625 C CA . GLN A 1 79 ? -5.310 1.459 3.974 1.00 97.62 79 GLN A CA 1
ATOM 626 C C . GLN A 1 79 ? -3.847 1.798 3.659 1.00 97.62 79 GLN A C 1
ATOM 628 O O . GLN A 1 79 ? -2.972 0.955 3.830 1.00 97.62 79 GLN A O 1
ATOM 633 N N . GLY A 1 80 ? -3.565 3.041 3.257 1.00 97.56 80 GLY A N 1
ATOM 634 C CA . GLY A 1 80 ? -2.223 3.481 2.867 1.00 97.56 80 GLY A CA 1
ATOM 635 C C . GLY A 1 80 ? -1.188 3.387 3.990 1.00 97.56 80 GLY A C 1
ATOM 636 O O . GLY A 1 80 ? -0.062 2.977 3.732 1.00 97.56 80 GLY A O 1
ATOM 637 N N . SER A 1 81 ? -1.559 3.715 5.231 1.00 98.00 81 SER A N 1
ATOM 638 C CA . SER A 1 81 ? -0.677 3.568 6.401 1.00 98.00 81 SER A CA 1
ATOM 639 C C . SER A 1 81 ? -0.499 2.116 6.837 1.00 98.00 81 SER A C 1
ATOM 641 O O . SER A 1 81 ? 0.587 1.732 7.269 1.00 98.00 81 SER A O 1
ATOM 643 N N . CYS A 1 82 ? -1.545 1.296 6.707 1.00 98.00 82 CYS A N 1
ATOM 644 C CA . CYS A 1 82 ? -1.427 -0.138 6.959 1.00 98.00 82 CYS A CA 1
ATOM 645 C C . CYS A 1 82 ? -0.468 -0.789 5.947 1.00 98.00 82 CYS A C 1
ATOM 647 O O . CYS A 1 82 ? 0.464 -1.494 6.330 1.00 98.00 82 CYS A O 1
ATOM 649 N N . LEU A 1 83 ? -0.643 -0.488 4.655 1.00 97.69 83 LEU A N 1
ATOM 650 C CA . LEU A 1 83 ? 0.228 -0.976 3.585 1.00 97.69 83 LEU A CA 1
ATOM 651 C C . LEU A 1 83 ? 1.656 -0.446 3.715 1.00 97.69 83 LEU A C 1
ATOM 653 O O . LEU A 1 83 ? 2.593 -1.198 3.470 1.00 97.69 83 LEU A O 1
ATOM 657 N N . ALA A 1 84 ? 1.839 0.808 4.136 1.00 97.62 84 ALA A N 1
ATOM 658 C CA . ALA A 1 84 ? 3.169 1.341 4.407 1.00 97.62 84 ALA A CA 1
ATOM 659 C C . ALA A 1 84 ? 3.891 0.484 5.458 1.00 97.62 84 ALA A C 1
ATOM 661 O O . ALA A 1 84 ? 5.019 0.080 5.223 1.00 97.62 84 ALA A O 1
ATOM 662 N N . THR A 1 85 ? 3.214 0.042 6.522 1.00 97.19 85 THR A N 1
ATOM 663 C CA . THR A 1 85 ? 3.850 -0.845 7.516 1.00 97.19 85 THR A CA 1
ATOM 664 C C . THR A 1 85 ? 4.303 -2.178 6.908 1.00 97.19 85 THR A C 1
ATOM 666 O O . THR A 1 85 ? 5.354 -2.697 7.271 1.00 97.19 85 THR A O 1
ATOM 669 N N . ILE A 1 86 ? 3.533 -2.743 5.972 1.00 97.19 86 ILE A N 1
ATOM 670 C CA . ILE A 1 86 ? 3.883 -4.011 5.312 1.00 97.19 86 ILE A CA 1
ATOM 671 C C . ILE A 1 86 ? 5.073 -3.846 4.359 1.00 97.19 86 ILE A C 1
ATOM 673 O O . ILE A 1 86 ? 5.947 -4.707 4.322 1.00 97.19 86 ILE A O 1
ATOM 677 N N . PHE A 1 87 ? 5.071 -2.791 3.544 1.00 96.88 87 PHE A N 1
ATOM 678 C CA . PHE A 1 87 ? 6.006 -2.644 2.423 1.00 96.88 87 PHE A CA 1
ATOM 679 C C . PHE A 1 87 ? 7.222 -1.767 2.750 1.00 96.88 87 PHE A C 1
ATOM 681 O O . PHE A 1 87 ? 8.298 -2.007 2.219 1.00 96.88 87 PHE A O 1
ATOM 688 N N . GLN A 1 88 ? 7.040 -0.775 3.618 1.00 95.69 88 GLN A N 1
ATOM 689 C CA . GLN A 1 88 ? 8.014 0.256 3.988 1.00 95.69 88 GLN A CA 1
ATOM 690 C C . GLN A 1 88 ? 8.485 0.116 5.441 1.00 95.69 88 GLN A C 1
ATOM 692 O O . GLN A 1 88 ? 9.218 0.966 5.911 1.00 95.69 88 GLN A O 1
ATOM 697 N N . SER A 1 89 ? 8.030 -0.895 6.189 1.00 93.69 89 SER A N 1
ATOM 698 C CA . SER A 1 89 ? 8.335 -1.096 7.621 1.00 93.69 89 SER A CA 1
ATOM 699 C C . SER A 1 89 ? 7.869 0.015 8.582 1.00 93.69 89 SER A C 1
ATOM 701 O O . SER A 1 89 ? 7.935 -0.165 9.797 1.00 93.69 89 SER A O 1
ATOM 703 N N . GLU A 1 90 ? 7.312 1.116 8.074 1.00 95.00 90 GLU A N 1
ATOM 704 C CA . GLU A 1 90 ? 6.741 2.219 8.848 1.00 95.00 90 GLU A CA 1
ATOM 705 C C . GLU A 1 90 ? 5.360 2.618 8.327 1.00 95.00 90 GLU A C 1
ATOM 707 O O . GLU A 1 90 ? 5.039 2.474 7.152 1.00 95.00 90 GLU A O 1
ATOM 712 N N . SER A 1 91 ? 4.508 3.158 9.200 1.00 94.31 91 SER A N 1
ATOM 713 C CA . SER A 1 91 ? 3.177 3.634 8.800 1.00 94.31 91 SER A CA 1
ATOM 714 C C . SER A 1 91 ? 3.175 5.017 8.148 1.00 94.31 91 SER A C 1
ATOM 716 O O . SER A 1 91 ? 2.160 5.424 7.571 1.00 94.31 91 SER A O 1
ATOM 718 N N . GLU A 1 92 ? 4.266 5.765 8.322 1.00 93.69 92 GLU A N 1
ATOM 719 C CA . GLU A 1 92 ? 4.455 7.120 7.821 1.00 93.69 92 GLU A CA 1
ATOM 720 C C . GLU A 1 92 ? 5.810 7.209 7.100 1.00 93.69 92 GLU A C 1
ATOM 722 O O . GLU A 1 92 ? 6.801 6.789 7.681 1.00 93.69 92 GLU A O 1
ATOM 727 N N . PRO A 1 93 ? 5.872 7.791 5.890 1.00 91.12 93 PRO A N 1
ATOM 728 C CA . PRO A 1 93 ? 4.744 8.343 5.145 1.00 91.12 93 PRO A CA 1
ATOM 729 C C . PRO A 1 93 ? 3.783 7.243 4.642 1.00 91.12 93 PRO A C 1
ATOM 731 O O . PRO A 1 93 ? 4.213 6.156 4.269 1.00 91.12 93 PRO A O 1
ATOM 734 N N . PRO A 1 94 ? 2.460 7.497 4.583 1.00 94.50 94 PRO A N 1
ATOM 735 C CA . PRO A 1 94 ? 1.538 6.545 3.979 1.00 94.50 94 PRO A CA 1
ATOM 736 C C . PRO A 1 94 ? 1.862 6.385 2.493 1.00 94.50 94 PRO A C 1
ATOM 738 O O . PRO A 1 94 ? 2.290 7.341 1.836 1.00 94.50 94 PRO A O 1
ATOM 741 N N . CYS A 1 95 ? 1.572 5.212 1.928 1.00 97.06 95 CYS A N 1
ATOM 742 C CA . CYS A 1 95 ? 1.739 5.013 0.492 1.00 97.06 95 CYS A CA 1
ATOM 743 C C . CYS A 1 95 ? 0.897 6.047 -0.292 1.00 97.06 95 CYS A C 1
ATOM 745 O O . CYS A 1 95 ? -0.305 6.181 -0.039 1.00 97.06 95 CYS A O 1
ATOM 747 N N . PRO A 1 96 ? 1.476 6.813 -1.233 1.00 96.31 96 PRO A N 1
ATOM 748 C CA . PRO A 1 96 ? 0.713 7.734 -2.067 1.00 96.31 96 PRO A CA 1
ATOM 749 C C . PRO A 1 96 ? -0.163 6.996 -3.085 1.00 96.31 96 PRO A C 1
ATOM 751 O O . PRO A 1 96 ? 0.195 5.931 -3.577 1.00 96.31 96 PRO A O 1
ATOM 754 N N . VAL A 1 97 ? -1.284 7.608 -3.475 1.00 97.50 97 VAL A N 1
ATOM 755 C CA . VAL A 1 97 ? -2.175 7.062 -4.513 1.00 97.50 97 VAL A CA 1
ATOM 756 C C . VAL A 1 97 ? -1.766 7.560 -5.901 1.00 97.50 97 VAL A C 1
ATOM 758 O O . VAL A 1 97 ? -1.508 8.755 -6.096 1.00 97.50 97 VAL A O 1
ATOM 761 N N . ARG A 1 98 ? -1.722 6.656 -6.879 1.00 97.56 98 ARG A N 1
ATOM 762 C CA . ARG A 1 98 ? -1.476 6.920 -8.305 1.00 97.56 98 ARG A CA 1
ATOM 763 C C . ARG A 1 98 ? -2.452 6.121 -9.168 1.00 97.56 98 ARG A C 1
ATOM 765 O O . ARG A 1 98 ? -3.215 5.308 -8.657 1.00 97.56 98 ARG A O 1
ATOM 772 N N . ASN A 1 99 ? -2.470 6.402 -10.465 1.00 96.88 99 ASN A N 1
ATOM 773 C CA . ASN A 1 99 ? -3.289 5.654 -11.414 1.00 96.88 99 ASN A CA 1
ATOM 774 C C . ASN A 1 99 ? -2.529 4.437 -11.962 1.00 96.88 99 ASN A C 1
ATOM 776 O O . ASN A 1 99 ? -1.310 4.333 -11.821 1.00 96.88 99 ASN A O 1
ATOM 780 N N . HIS A 1 100 ? -3.257 3.535 -12.614 1.00 95.00 100 HIS A N 1
ATOM 781 C CA . HIS A 1 100 ? -2.675 2.346 -13.233 1.00 95.00 100 HIS A CA 1
ATOM 782 C C . HIS A 1 100 ? -1.567 2.683 -14.250 1.00 95.00 100 HIS A C 1
ATOM 784 O O . HIS A 1 100 ? -0.497 2.075 -14.225 1.00 95.00 100 HIS A O 1
ATOM 790 N N . SER A 1 101 ? -1.781 3.697 -15.099 1.00 95.31 101 SER A N 1
ATOM 791 C CA . SER A 1 101 ? -0.802 4.114 -16.113 1.00 95.31 101 SER A CA 1
ATOM 792 C C . SER A 1 101 ? 0.541 4.509 -15.508 1.00 95.31 101 SER A C 1
ATOM 794 O O . SER A 1 101 ? 1.577 4.124 -16.035 1.00 95.31 101 SER A O 1
ATOM 796 N N . PHE A 1 102 ? 0.541 5.201 -14.367 1.00 96.56 102 PHE A N 1
ATOM 797 C CA . PHE A 1 102 ? 1.763 5.571 -13.660 1.00 96.56 102 PHE A CA 1
ATOM 798 C C . PHE A 1 102 ? 2.585 4.339 -13.254 1.00 96.56 102 PHE A C 1
ATOM 800 O O . PHE A 1 102 ? 3.806 4.352 -13.404 1.00 96.56 102 PHE A O 1
ATOM 807 N N . CYS A 1 103 ? 1.937 3.269 -12.784 1.00 96.38 103 CYS A N 1
ATOM 808 C CA . CYS A 1 103 ? 2.615 2.017 -12.438 1.00 96.38 103 CYS A CA 1
ATOM 809 C C . CYS A 1 103 ? 3.286 1.379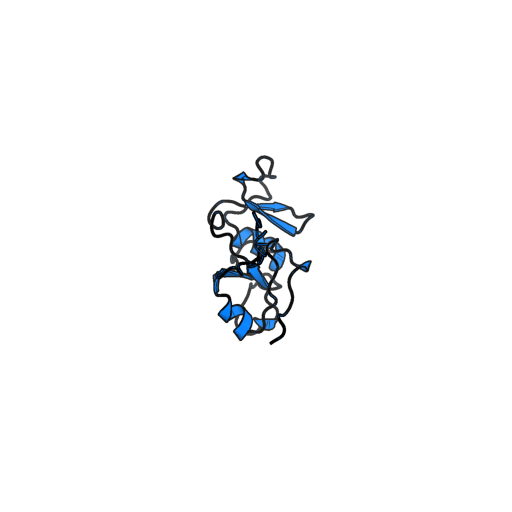 -13.664 1.00 96.38 103 CYS A C 1
ATOM 811 O O . CYS A 1 103 ? 4.442 0.968 -13.599 1.00 96.38 103 CYS A O 1
ATOM 813 N N . LEU A 1 104 ? 2.581 1.351 -14.800 1.00 95.75 104 LEU A N 1
ATOM 814 C CA . LEU A 1 104 ? 3.082 0.771 -16.050 1.00 95.75 104 LEU A CA 1
ATOM 815 C C . LEU A 1 104 ? 4.220 1.600 -16.669 1.00 95.75 104 LEU A C 1
ATOM 817 O O . LEU A 1 104 ? 5.228 1.047 -17.114 1.00 95.75 104 LEU A O 1
ATOM 821 N N . GLU A 1 105 ? 4.075 2.927 -16.681 1.00 95.88 105 GLU A N 1
ATOM 822 C CA . GLU A 1 105 ? 5.070 3.870 -17.209 1.00 95.88 105 GLU A CA 1
ATOM 823 C C . GLU A 1 105 ? 6.394 3.802 -16.441 1.00 95.88 105 GLU A C 1
ATOM 825 O O . GLU A 1 105 ? 7.456 3.975 -17.038 1.00 95.88 105 GLU A O 1
ATOM 830 N N . ASN A 1 106 ? 6.334 3.509 -15.139 1.00 96.75 106 ASN A N 1
ATOM 831 C CA . ASN A 1 106 ? 7.504 3.424 -14.267 1.00 96.75 106 ASN A CA 1
ATOM 832 C C . ASN A 1 106 ? 7.973 1.987 -13.988 1.00 96.75 106 ASN A C 1
ATOM 834 O O . ASN A 1 106 ? 8.841 1.792 -13.140 1.00 96.75 106 ASN A O 1
ATOM 838 N N . ASP A 1 107 ? 7.435 0.999 -14.713 1.00 96.06 107 ASP A N 1
ATOM 839 C CA . ASP A 1 107 ? 7.846 -0.408 -14.625 1.00 96.06 107 ASP A CA 1
ATOM 840 C C . ASP A 1 107 ? 7.763 -0.974 -13.196 1.00 96.06 107 ASP A C 1
ATOM 842 O O . ASP A 1 107 ? 8.644 -1.708 -12.760 1.00 96.06 107 ASP A O 1
ATOM 846 N N . MET A 1 108 ? 6.716 -0.590 -12.460 1.00 96.88 108 MET A N 1
ATOM 847 C CA . MET A 1 108 ? 6.445 -1.044 -11.093 1.00 96.88 108 MET A CA 1
ATOM 848 C C . MET A 1 108 ? 5.792 -2.428 -11.088 1.00 96.88 108 MET A C 1
ATOM 850 O O . MET A 1 108 ? 4.989 -2.756 -11.968 1.00 96.88 108 MET A O 1
ATOM 854 N N . ALA A 1 109 ? 6.066 -3.224 -10.054 1.00 97.00 109 ALA A N 1
ATOM 855 C CA . ALA A 1 109 ? 5.330 -4.463 -9.827 1.00 97.00 109 ALA A CA 1
ATOM 856 C C . ALA A 1 109 ? 3.891 -4.150 -9.386 1.00 97.00 109 ALA A C 1
ATOM 858 O O . ALA A 1 109 ? 3.677 -3.330 -8.495 1.00 97.00 109 ALA A O 1
ATOM 859 N N . ILE A 1 110 ? 2.899 -4.818 -9.974 1.00 97.00 110 ILE A N 1
ATOM 860 C CA . ILE A 1 110 ? 1.483 -4.651 -9.625 1.00 97.00 110 ILE A CA 1
ATOM 861 C C . ILE A 1 110 ? 1.025 -5.884 -8.848 1.00 97.00 110 ILE A C 1
ATOM 863 O O . ILE A 1 110 ? 1.233 -7.017 -9.287 1.00 97.00 110 ILE A O 1
ATOM 867 N N . CYS A 1 111 ? 0.446 -5.660 -7.673 1.00 96.12 111 CYS A N 1
ATOM 868 C CA . CYS A 1 111 ? -0.087 -6.698 -6.796 1.00 96.12 111 CYS A CA 1
ATOM 869 C C . CYS A 1 111 ? -1.504 -7.093 -7.220 1.00 96.12 111 CYS A C 1
ATOM 871 O O . CYS A 1 111 ? -2.224 -6.308 -7.845 1.00 96.12 111 CYS A O 1
ATOM 873 N N . ASP A 1 112 ? -1.908 -8.318 -6.884 1.00 93.31 112 ASP A N 1
ATOM 874 C CA . ASP A 1 112 ? -3.284 -8.751 -7.115 1.00 93.31 112 ASP A CA 1
ATOM 875 C C . ASP A 1 112 ? -4.245 -8.093 -6.095 1.00 93.31 112 ASP A C 1
ATOM 877 O O . ASP A 1 112 ? -3.829 -7.320 -5.228 1.00 93.31 112 ASP A O 1
ATOM 881 N N . ALA A 1 113 ? -5.546 -8.369 -6.203 1.00 89.50 113 ALA A N 1
ATOM 882 C CA . ALA A 1 113 ? -6.581 -7.783 -5.346 1.00 89.50 113 ALA A CA 1
ATOM 883 C C . ALA A 1 113 ? -6.384 -8.009 -3.830 1.00 89.50 113 ALA A C 1
ATOM 885 O O . ALA A 1 113 ? -6.912 -7.240 -3.033 1.00 89.50 113 ALA A O 1
ATOM 886 N N . ASN A 1 114 ? -5.638 -9.037 -3.413 1.00 84.69 114 ASN A N 1
ATOM 887 C CA . ASN A 1 114 ? -5.300 -9.278 -2.008 1.00 84.69 114 ASN A CA 1
ATOM 888 C C . ASN A 1 114 ? -4.228 -8.314 -1.469 1.00 84.69 114 ASN A C 1
ATOM 890 O O . ASN A 1 114 ? -4.034 -8.251 -0.255 1.00 84.69 114 ASN A O 1
ATOM 894 N N . GLY A 1 115 ? -3.539 -7.590 -2.357 1.00 89.38 115 GLY A N 1
ATOM 895 C CA . GLY A 1 115 ? -2.548 -6.571 -2.028 1.00 89.38 115 GLY A CA 1
ATOM 896 C C . GLY A 1 115 ? -1.300 -7.077 -1.306 1.00 89.38 115 GLY A C 1
ATOM 897 O O . GLY A 1 115 ? -0.578 -6.273 -0.718 1.00 89.38 115 GLY A O 1
ATOM 898 N N . ARG A 1 116 ? -1.040 -8.387 -1.323 1.00 94.38 116 ARG A N 1
ATOM 899 C CA . ARG A 1 116 ? 0.070 -8.990 -0.582 1.00 94.38 116 ARG A CA 1
ATOM 900 C C . ARG A 1 116 ? 1.396 -8.858 -1.325 1.00 94.38 116 ARG A C 1
ATOM 902 O O . ARG A 1 116 ? 1.391 -8.998 -2.554 1.00 94.38 116 ARG A O 1
ATOM 909 N N . PRO A 1 117 ? 2.534 -8.702 -0.623 1.00 94.75 117 PRO A N 1
ATOM 910 C CA . PRO A 1 117 ? 3.849 -8.582 -1.256 1.00 94.75 117 PRO A CA 1
ATOM 911 C C . PRO A 1 117 ? 4.176 -9.725 -2.223 1.00 94.75 117 PRO A C 1
ATOM 913 O O . PRO A 1 117 ? 4.689 -9.500 -3.320 1.00 94.75 117 PRO A O 1
ATOM 916 N N . GLU A 1 118 ? 3.822 -10.966 -1.877 1.00 94.94 118 GLU A N 1
ATOM 917 C CA . GLU A 1 118 ? 4.098 -12.126 -2.722 1.00 94.94 118 GLU A CA 1
ATOM 918 C C . GLU A 1 118 ? 3.222 -12.201 -3.972 1.00 94.94 118 GLU A C 1
ATOM 920 O O . GLU A 1 118 ? 3.498 -13.037 -4.831 1.00 94.94 118 GLU A O 1
ATOM 925 N N . SER A 1 119 ? 2.190 -11.366 -4.103 1.00 95.19 119 SER A N 1
ATOM 926 C CA . SER A 1 119 ? 1.350 -11.297 -5.305 1.00 95.19 119 SER A CA 1
ATOM 927 C C . SER A 1 119 ? 1.880 -10.319 -6.355 1.00 95.19 119 SER A C 1
ATOM 929 O O . SER A 1 119 ? 1.486 -10.400 -7.516 1.00 95.19 119 SER A O 1
ATOM 931 N N . CYS A 1 120 ? 2.792 -9.420 -5.979 1.00 96.12 120 CYS A N 1
ATOM 932 C CA . CYS A 1 120 ? 3.248 -8.339 -6.845 1.00 96.12 120 CYS A CA 1
ATOM 933 C C . CYS A 1 120 ? 4.142 -8.869 -7.971 1.00 96.12 120 CYS A C 1
ATOM 935 O O . CYS A 1 120 ? 5.126 -9.579 -7.735 1.00 96.12 120 CYS A O 1
ATOM 937 N N . ARG A 1 121 ? 3.781 -8.569 -9.221 1.00 96.12 121 ARG A N 1
ATOM 938 C CA . ARG A 1 121 ? 4.494 -9.029 -10.421 1.00 96.12 121 ARG A CA 1
ATOM 939 C C . ARG A 1 121 ? 4.651 -7.889 -11.416 1.00 96.12 121 ARG A C 1
ATOM 941 O O . ARG A 1 121 ? 3.759 -7.060 -11.567 1.00 96.12 121 ARG A O 1
ATOM 948 N N . TYR A 1 122 ? 5.770 -7.882 -12.132 1.00 93.12 122 TYR A N 1
ATOM 949 C CA . TYR A 1 122 ? 5.932 -7.016 -13.295 1.00 93.12 122 TYR A CA 1
ATOM 950 C C . TYR A 1 122 ? 5.000 -7.486 -14.413 1.00 93.12 122 TYR A C 1
ATOM 952 O O . TYR A 1 122 ? 4.943 -8.678 -14.729 1.00 93.12 122 TYR A O 1
ATOM 960 N N . VAL A 1 123 ? 4.263 -6.550 -15.004 1.00 87.00 123 VAL A N 1
ATOM 961 C CA . VAL A 1 123 ? 3.390 -6.830 -16.145 1.00 87.00 123 VAL A CA 1
ATOM 962 C C . VAL A 1 123 ? 4.241 -6.828 -17.412 1.00 87.00 123 VAL A C 1
ATOM 964 O O . VAL A 1 123 ? 4.970 -5.873 -17.673 1.00 87.00 123 VAL A O 1
ATOM 967 N N . ALA A 1 124 ? 4.169 -7.906 -18.195 1.00 70.75 124 ALA A N 1
ATOM 968 C CA . ALA A 1 124 ? 4.833 -7.959 -19.493 1.00 70.75 124 ALA A CA 1
ATOM 969 C C . ALA A 1 124 ? 4.227 -6.897 -20.428 1.00 70.75 124 ALA A C 1
ATOM 971 O O . ALA A 1 124 ? 3.006 -6.838 -20.576 1.00 70.75 124 ALA A O 1
ATOM 972 N N . LYS A 1 125 ? 5.089 -6.062 -21.015 1.00 57.66 125 LYS A N 1
ATOM 973 C CA . LYS A 1 125 ? 4.722 -5.047 -22.012 1.00 57.66 125 LYS A CA 1
ATOM 974 C C . LYS A 1 125 ? 4.394 -5.672 -23.363 1.00 57.66 125 LYS A C 1
ATOM 976 O O . LYS A 1 125 ? 5.062 -6.668 -23.725 1.00 57.66 125 LYS A O 1
#

Solvent-accessible surface area (backbone atoms only — not comparable to full-atom values): 7075 Å² total; per-residue (Å²): 140,82,85,80,81,80,83,77,80,82,74,81,76,80,77,73,60,65,39,21,30,38,29,8,75,37,58,87,38,63,49,86,94,49,35,54,67,18,38,30,27,55,51,52,90,87,49,38,81,40,46,14,28,49,40,80,91,73,49,35,70,43,52,31,89,82,41,83,84,54,57,77,93,36,57,26,73,16,42,37,24,35,48,10,36,70,41,12,74,29,46,62,65,46,29,51,80,43,44,50,64,60,36,62,78,45,58,22,20,42,27,43,93,76,47,27,78,92,51,44,39,71,74,86,129

Radius of gyration: 17.56 Å; Cα contacts (8 Å, |Δi|>4): 256; chains: 1; bounding box: 56×35×50 Å

pLDDT: mean 89.24, std 15.48, range [40.34, 98.19]